Protein AF-A0A1Y3SEM6-F1 (afdb_monomer_lite)

Secondary structure (DSSP, 8-state):
------HHHHHHHHHHHHHHHHHHHHHTSHHHHHHHHHHHHHHHHHHHHHHHHHHHHHHHHHHHHHHHHHHTTS--TTTHHHHHHHHHHHHHHHHHHHHHHHHHHHHT--HHHHHHHS---GGG---------------------PPPP-------------

Foldseek 3Di:
DDPPPDPVVVVVVVVVCVVVVLLVVLVPDPNSVVVVVVVVVVVVVVVVVVVVVVVVVVVVVVVVVVCCVVCLVPHDPVCVVVSVVVVVVVVVVVVVVVVVVVCCVVVVNDPVNVCVVPVDVVVPPPPPDPPPPPPDDPPDDDDDDDDDDDDDDDDDDDDDDD

Structure (mmCIF, N/CA/C/O backbone):
data_AF-A0A1Y3SEM6-F1
#
_entry.id   AF-A0A1Y3SEM6-F1
#
loop_
_atom_site.group_PDB
_atom_site.id
_atom_site.type_symbol
_atom_site.label_atom_id
_atom_site.label_alt_id
_atom_site.label_comp_id
_atom_site.label_asym_id
_atom_site.label_entity_id
_atom_site.label_seq_id
_atom_site.pdbx_PDB_ins_code
_atom_site.Cartn_x
_atom_site.Cartn_y
_atom_site.Cartn_z
_atom_site.occupancy
_atom_site.B_iso_or_equiv
_atom_site.auth_seq_id
_atom_site.auth_comp_id
_atom_site.auth_asym_id
_atom_site.auth_atom_id
_atom_site.pdbx_PDB_model_num
ATOM 1 N N . MET A 1 1 ? 51.088 3.903 17.885 1.00 42.41 1 MET A N 1
ATOM 2 C CA . MET A 1 1 ? 49.909 4.124 17.024 1.00 42.41 1 MET A CA 1
ATOM 3 C C . MET A 1 1 ? 49.414 2.757 16.612 1.00 42.41 1 MET A C 1
ATOM 5 O O . MET A 1 1 ? 50.079 2.102 15.821 1.00 42.41 1 MET A O 1
ATOM 9 N N . ASN A 1 2 ? 48.334 2.290 17.234 1.00 45.09 2 ASN A N 1
ATOM 10 C CA . ASN A 1 2 ? 47.705 1.032 16.851 1.00 45.09 2 ASN A CA 1
ATOM 11 C C . ASN A 1 2 ? 46.908 1.299 15.580 1.00 45.09 2 ASN A C 1
ATOM 13 O O . ASN A 1 2 ? 45.973 2.094 15.596 1.00 45.09 2 ASN A O 1
ATOM 17 N N . ILE A 1 3 ? 47.323 0.679 14.483 1.00 58.59 3 ILE A N 1
ATOM 18 C CA . ILE A 1 3 ? 46.565 0.691 13.240 1.00 58.59 3 ILE A CA 1
ATOM 19 C C . ILE A 1 3 ? 45.462 -0.354 13.433 1.00 58.59 3 ILE A C 1
ATOM 21 O O . ILE A 1 3 ? 45.685 -1.538 13.196 1.00 58.59 3 ILE A O 1
ATOM 25 N N . ASN A 1 4 ? 44.311 0.068 13.958 1.00 58.00 4 ASN A N 1
ATOM 26 C CA . ASN A 1 4 ? 43.087 -0.720 13.852 1.00 58.00 4 ASN A CA 1
ATOM 27 C C . ASN A 1 4 ? 42.656 -0.611 12.390 1.00 58.00 4 ASN A C 1
ATOM 29 O O . ASN A 1 4 ? 42.187 0.434 11.953 1.00 58.00 4 ASN A O 1
ATOM 33 N N . ILE A 1 5 ? 42.955 -1.643 11.605 1.00 61.56 5 ILE A N 1
ATOM 34 C CA . ILE A 1 5 ? 42.377 -1.801 10.275 1.00 61.56 5 ILE A CA 1
ATOM 35 C C . ILE A 1 5 ? 41.042 -2.488 10.524 1.00 61.56 5 ILE A C 1
ATOM 37 O O . ILE A 1 5 ? 41.014 -3.698 10.753 1.00 61.56 5 ILE A O 1
ATOM 41 N N . ASP A 1 6 ? 39.966 -1.709 10.559 1.00 75.19 6 ASP A N 1
ATOM 42 C CA . ASP A 1 6 ? 38.625 -2.257 10.688 1.00 75.19 6 ASP A CA 1
ATOM 43 C C . ASP A 1 6 ? 38.316 -3.112 9.450 1.00 75.19 6 ASP A C 1
ATOM 45 O O . ASP A 1 6 ? 38.565 -2.737 8.301 1.00 75.19 6 ASP A O 1
ATOM 49 N N . PHE A 1 7 ? 37.853 -4.337 9.691 1.00 74.06 7 PHE A N 1
ATOM 50 C CA . PHE A 1 7 ? 37.561 -5.297 8.626 1.00 74.06 7 PHE A CA 1
ATOM 51 C C . PHE A 1 7 ? 36.431 -4.797 7.716 1.00 74.06 7 PHE A C 1
ATOM 53 O O . PHE A 1 7 ? 36.449 -5.055 6.511 1.00 74.06 7 PHE A O 1
ATOM 60 N N . ASP A 1 8 ? 35.498 -4.031 8.283 1.00 76.50 8 ASP A N 1
ATOM 61 C CA . ASP A 1 8 ? 34.429 -3.383 7.533 1.00 76.50 8 ASP A CA 1
ATOM 62 C C . ASP A 1 8 ? 34.963 -2.258 6.634 1.00 76.50 8 ASP A C 1
ATOM 64 O O . ASP A 1 8 ? 34.627 -2.248 5.452 1.00 76.50 8 ASP A O 1
ATOM 68 N N . ASP A 1 9 ? 35.909 -1.432 7.099 1.00 79.00 9 ASP A N 1
ATOM 69 C CA . ASP A 1 9 ? 36.575 -0.415 6.264 1.00 79.00 9 ASP A CA 1
ATOM 70 C C . ASP A 1 9 ? 37.348 -1.045 5.094 1.00 79.00 9 ASP A C 1
ATOM 72 O O . ASP A 1 9 ? 37.396 -0.511 3.980 1.00 79.00 9 ASP A O 1
ATOM 76 N N . LEU A 1 10 ? 37.976 -2.204 5.325 1.00 79.19 10 LEU A N 1
ATOM 77 C CA . LEU A 1 10 ? 38.680 -2.936 4.274 1.00 79.19 10 LEU A CA 1
ATOM 78 C C . LEU A 1 10 ? 37.702 -3.517 3.247 1.00 79.19 10 LEU A C 1
ATOM 80 O O . LEU A 1 10 ? 37.991 -3.503 2.050 1.00 79.19 10 LEU A O 1
ATOM 84 N N . LYS A 1 11 ? 36.549 -4.015 3.702 1.00 79.06 11 LYS A N 1
ATOM 85 C CA . LYS A 1 11 ? 35.496 -4.560 2.842 1.00 79.06 11 LYS A CA 1
ATOM 86 C C . LYS A 1 11 ? 34.822 -3.466 2.021 1.00 79.06 11 LYS A C 1
ATOM 88 O O . LYS A 1 11 ? 34.595 -3.678 0.834 1.00 79.06 11 LYS A O 1
ATOM 93 N N . GLU A 1 12 ? 34.556 -2.312 2.621 1.00 81.94 12 GLU A N 1
ATOM 94 C CA . GLU A 1 12 ? 33.987 -1.148 1.944 1.00 81.94 12 GLU A CA 1
ATOM 95 C C . GLU A 1 12 ? 34.955 -0.619 0.881 1.00 81.94 12 GLU A C 1
ATOM 97 O O . GLU A 1 12 ? 34.589 -0.518 -0.287 1.00 81.94 12 GLU A O 1
ATOM 102 N N . ARG A 1 13 ? 36.244 -0.455 1.215 1.00 79.81 13 ARG A N 1
ATOM 103 C CA . ARG A 1 13 ? 37.270 -0.081 0.225 1.00 79.81 13 ARG A CA 1
ATOM 104 C C . ARG A 1 13 ? 37.480 -1.128 -0.864 1.00 79.81 13 ARG A C 1
ATOM 106 O O . ARG A 1 13 ? 37.784 -0.767 -1.999 1.00 79.81 13 ARG A O 1
ATOM 113 N N . ALA A 1 14 ? 37.350 -2.416 -0.548 1.00 78.50 14 ALA A N 1
ATOM 114 C CA . ALA A 1 14 ? 37.436 -3.482 -1.543 1.00 78.50 14 ALA A CA 1
ATOM 115 C C . ALA A 1 14 ? 36.217 -3.484 -2.478 1.00 78.50 14 ALA A C 1
ATOM 117 O O . ALA A 1 14 ? 36.385 -3.674 -3.683 1.00 78.50 14 ALA A O 1
ATOM 118 N N . LEU A 1 15 ? 35.015 -3.234 -1.950 1.00 79.38 15 LEU A N 1
ATOM 119 C CA . LEU A 1 15 ? 33.797 -3.050 -2.740 1.00 79.38 15 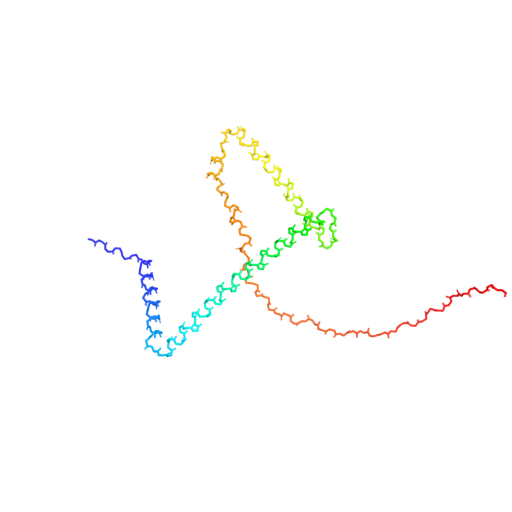LEU A CA 1
ATOM 120 C C . LEU A 1 15 ? 33.907 -1.821 -3.640 1.00 79.38 15 LEU A C 1
ATOM 122 O O . LEU A 1 15 ? 33.671 -1.949 -4.837 1.00 79.38 15 LEU A O 1
ATOM 126 N N . ASP A 1 16 ? 34.368 -0.689 -3.115 1.00 78.44 16 ASP A N 1
ATOM 127 C CA . ASP A 1 16 ? 34.595 0.535 -3.888 1.00 78.44 16 ASP A CA 1
ATOM 128 C C . ASP A 1 16 ? 35.653 0.345 -4.981 1.00 78.44 16 ASP A C 1
ATOM 130 O O . ASP A 1 16 ? 35.500 0.825 -6.108 1.00 78.44 16 ASP A O 1
ATOM 134 N N . LEU A 1 17 ? 36.740 -0.381 -4.698 1.00 74.06 17 LEU A N 1
ATOM 135 C CA . LEU A 1 17 ? 37.780 -0.652 -5.691 1.00 74.06 17 LEU A CA 1
ATOM 136 C C . LEU A 1 17 ? 37.294 -1.634 -6.767 1.00 74.06 17 LEU A C 1
ATOM 138 O O . LEU A 1 17 ? 37.617 -1.466 -7.942 1.00 74.06 17 LEU A O 1
ATOM 142 N N . ALA A 1 18 ? 36.485 -2.627 -6.390 1.00 72.12 18 ALA A N 1
ATOM 143 C CA . ALA A 1 18 ? 35.860 -3.551 -7.329 1.00 72.12 18 ALA A CA 1
ATOM 144 C C . ALA A 1 18 ? 34.811 -2.841 -8.200 1.00 72.12 18 ALA A C 1
ATOM 146 O O . ALA A 1 18 ? 34.834 -2.981 -9.421 1.00 72.12 18 ALA A O 1
ATOM 147 N N . GLN A 1 19 ? 33.938 -2.029 -7.604 1.00 70.50 19 GLN A N 1
ATOM 148 C CA . GLN A 1 19 ? 32.913 -1.264 -8.314 1.00 70.50 19 GLN A CA 1
ATOM 149 C C . GLN A 1 19 ? 33.539 -0.207 -9.231 1.00 70.50 19 GLN A C 1
ATOM 151 O O . GLN A 1 19 ? 33.182 -0.128 -10.406 1.00 70.50 19 GLN A O 1
ATOM 156 N N . SER A 1 20 ? 34.536 0.545 -8.751 1.00 70.25 20 SER A N 1
ATOM 157 C CA . SER A 1 20 ? 35.241 1.540 -9.571 1.00 70.25 20 SER A CA 1
ATOM 158 C C . SER A 1 20 ? 36.140 0.909 -10.637 1.00 70.25 20 SER A C 1
ATOM 160 O O . SER A 1 20 ? 36.277 1.467 -11.726 1.00 70.25 20 SER A O 1
ATOM 162 N N . GLY A 1 21 ? 36.725 -0.262 -10.366 1.00 64.75 21 GLY A N 1
ATOM 163 C CA . GLY A 1 21 ? 37.513 -1.034 -11.324 1.00 64.75 21 GLY A CA 1
ATOM 164 C C . GLY A 1 21 ? 36.659 -1.611 -12.451 1.00 64.75 21 GLY A C 1
ATOM 165 O O . GLY A 1 21 ? 37.043 -1.513 -13.614 1.00 64.75 21 GLY A O 1
ATOM 166 N N . VAL A 1 22 ? 35.475 -2.140 -12.131 1.00 63.88 22 VAL A N 1
ATOM 167 C CA . VAL A 1 22 ? 34.501 -2.632 -13.120 1.00 63.88 22 VAL A CA 1
ATOM 168 C C . VAL A 1 22 ? 33.920 -1.480 -13.939 1.00 63.88 22 VAL A C 1
ATOM 170 O O . VAL A 1 22 ? 33.846 -1.596 -15.161 1.00 63.88 22 VAL A O 1
ATOM 173 N N . ALA A 1 23 ? 33.587 -0.351 -13.306 1.00 63.38 23 ALA A N 1
ATOM 174 C CA . ALA A 1 23 ? 33.115 0.844 -14.005 1.00 63.38 23 ALA A CA 1
ATOM 175 C C . ALA A 1 23 ? 34.173 1.382 -14.985 1.00 63.38 23 ALA A C 1
ATOM 177 O O . ALA A 1 23 ? 33.894 1.531 -16.172 1.00 63.38 23 ALA A O 1
ATOM 178 N N . LYS A 1 24 ? 35.423 1.560 -14.534 1.00 63.00 24 LYS A N 1
ATOM 179 C CA . LYS A 1 24 ? 36.527 2.017 -15.397 1.00 63.00 24 LYS A CA 1
ATOM 180 C C . LYS A 1 24 ? 36.886 1.011 -16.493 1.00 63.00 24 LYS A C 1
ATOM 182 O O . LYS A 1 24 ? 37.240 1.420 -17.593 1.00 63.00 24 LYS A O 1
ATOM 187 N N . ALA A 1 25 ? 36.802 -0.294 -16.228 1.00 60.72 25 ALA A N 1
ATOM 188 C CA . ALA A 1 25 ? 37.064 -1.324 -17.234 1.00 60.72 25 ALA A CA 1
ATOM 189 C C . ALA A 1 25 ? 35.958 -1.405 -18.301 1.00 60.72 25 ALA A C 1
ATOM 191 O O . ALA A 1 25 ? 36.262 -1.665 -19.466 1.00 60.72 25 ALA A O 1
ATOM 192 N N . LEU A 1 26 ? 34.695 -1.146 -17.938 1.00 61.28 26 LEU A N 1
ATOM 193 C CA . LEU A 1 26 ? 33.628 -0.953 -18.921 1.00 61.28 26 LEU A CA 1
ATOM 194 C C . LEU A 1 26 ? 33.837 0.347 -19.719 1.00 61.28 26 LEU A C 1
ATOM 196 O O . LEU A 1 26 ? 33.652 0.353 -20.925 1.00 61.28 26 LEU A O 1
ATOM 200 N N . GLU A 1 27 ? 34.276 1.445 -19.114 1.00 62.06 27 GLU A N 1
ATOM 201 C CA . GLU A 1 27 ? 34.338 2.736 -19.820 1.00 62.06 27 GLU A CA 1
ATOM 202 C C . GLU A 1 27 ? 35.462 2.872 -20.865 1.00 62.06 27 GLU A C 1
ATOM 204 O O . GLU A 1 27 ? 35.373 3.726 -21.745 1.00 62.06 27 GLU A O 1
ATOM 209 N N . LEU A 1 28 ? 36.512 2.043 -20.820 1.00 64.06 28 LEU A N 1
ATOM 210 C CA . LEU A 1 28 ? 37.719 2.241 -21.642 1.00 64.06 28 LEU A CA 1
ATOM 211 C C . LEU A 1 28 ? 37.706 1.556 -23.023 1.00 64.06 28 LEU A C 1
ATOM 213 O O . LEU A 1 28 ? 38.670 1.691 -23.776 1.00 64.06 28 LEU A O 1
ATOM 217 N N . THR A 1 29 ? 36.639 0.838 -23.390 1.00 70.94 29 THR A N 1
ATOM 218 C CA . THR A 1 29 ? 36.483 0.239 -24.732 1.00 70.94 29 THR A CA 1
ATOM 219 C C . THR A 1 29 ? 35.116 0.583 -25.318 1.00 70.94 29 THR A C 1
ATOM 221 O O . THR A 1 29 ? 34.135 0.615 -24.579 1.00 70.94 29 THR A O 1
ATOM 224 N N . ASP A 1 30 ? 35.004 0.765 -26.641 1.00 71.62 30 ASP A N 1
ATOM 225 C CA . ASP A 1 30 ? 33.711 1.038 -27.305 1.00 71.62 30 ASP A CA 1
ATOM 226 C C . ASP A 1 30 ? 32.646 -0.020 -26.957 1.00 71.62 30 ASP A C 1
ATOM 228 O O . ASP A 1 30 ? 31.464 0.284 -26.789 1.00 71.62 30 ASP A O 1
ATOM 232 N N . THR A 1 31 ? 33.080 -1.272 -26.773 1.00 73.44 31 THR A N 1
ATOM 233 C CA . THR A 1 31 ? 32.227 -2.385 -26.334 1.00 73.44 31 THR A CA 1
ATOM 234 C C . THR A 1 31 ? 31.753 -2.234 -24.890 1.00 73.44 31 THR A C 1
ATOM 236 O O . THR A 1 31 ? 30.605 -2.550 -24.584 1.00 73.44 31 THR A O 1
ATOM 239 N N . GLY A 1 32 ? 32.610 -1.774 -23.983 1.00 77.50 32 GLY A N 1
ATOM 240 C CA . GLY A 1 32 ? 32.219 -1.568 -22.597 1.00 77.50 32 GLY A CA 1
ATOM 241 C C . GLY A 1 32 ? 31.360 -0.308 -22.409 1.00 77.50 32 GLY A C 1
ATOM 242 O O . GLY A 1 32 ? 30.413 -0.349 -21.629 1.00 77.50 32 GLY A O 1
ATOM 243 N N . VAL A 1 33 ? 31.568 0.749 -23.204 1.00 77.88 33 VAL A N 1
ATOM 244 C CA . VAL A 1 33 ? 30.673 1.921 -23.242 1.00 77.88 33 VAL A CA 1
ATOM 245 C C . VAL A 1 33 ? 29.278 1.531 -23.742 1.00 77.88 33 VAL A C 1
ATOM 247 O O . VAL A 1 33 ? 28.279 1.979 -23.180 1.00 77.88 33 VAL A O 1
ATOM 250 N N . ALA A 1 34 ? 29.180 0.673 -24.764 1.00 81.44 34 ALA A N 1
ATOM 251 C CA . ALA A 1 34 ? 27.895 0.156 -25.242 1.00 81.44 34 ALA A CA 1
ATOM 252 C C . ALA A 1 34 ? 27.164 -0.660 -24.158 1.00 81.44 34 ALA A C 1
ATOM 254 O O . ALA A 1 34 ? 26.009 -0.371 -23.850 1.00 81.44 34 ALA A O 1
ATOM 255 N N . LYS A 1 35 ? 27.862 -1.596 -23.497 1.00 83.00 35 LYS A N 1
ATOM 256 C CA . LYS A 1 35 ? 27.296 -2.377 -22.382 1.00 83.00 35 LYS A CA 1
ATOM 257 C C . LYS A 1 35 ? 26.884 -1.505 -21.196 1.00 83.00 35 LYS A C 1
ATOM 259 O O . LYS A 1 35 ? 25.865 -1.772 -20.569 1.00 83.00 35 LYS A O 1
ATOM 264 N N . ALA A 1 36 ? 27.649 -0.458 -20.883 1.00 81.44 36 ALA A N 1
ATOM 265 C CA . ALA A 1 36 ? 27.315 0.470 -19.807 1.00 81.44 36 ALA A CA 1
ATOM 266 C C . ALA A 1 36 ? 26.015 1.234 -20.104 1.00 81.44 36 ALA A C 1
ATOM 268 O O . ALA A 1 36 ? 25.184 1.388 -19.212 1.00 81.44 36 ALA A O 1
ATOM 269 N N . LYS A 1 37 ? 25.806 1.659 -21.359 1.00 86.31 37 LYS A N 1
ATOM 270 C CA . LYS A 1 37 ? 24.555 2.303 -21.792 1.00 86.31 37 LYS A CA 1
ATOM 271 C C . LYS A 1 37 ? 23.361 1.360 -21.679 1.00 86.31 37 LYS A C 1
ATOM 273 O O . LYS A 1 37 ? 22.357 1.747 -21.095 1.00 86.31 37 LYS A O 1
ATOM 278 N N . GLU A 1 38 ? 23.491 0.121 -22.149 1.00 91.94 38 GLU A N 1
ATOM 279 C CA . GLU A 1 38 ? 22.432 -0.890 -22.020 1.00 91.94 38 GLU A CA 1
ATOM 280 C C . GLU A 1 38 ? 22.096 -1.175 -20.548 1.00 91.94 38 GLU A C 1
ATOM 282 O O . GLU A 1 38 ? 20.928 -1.205 -20.170 1.00 91.94 38 GLU A O 1
ATOM 287 N N . LEU A 1 39 ? 23.106 -1.319 -19.682 1.00 91.25 39 LEU A N 1
ATOM 288 C CA . LEU A 1 39 ? 22.893 -1.521 -18.245 1.00 91.25 39 LEU A CA 1
ATOM 289 C C . LEU A 1 39 ? 22.237 -0.310 -17.571 1.00 91.25 39 LEU A C 1
ATOM 291 O O . LEU A 1 39 ? 21.400 -0.494 -16.688 1.00 91.25 39 LEU A O 1
ATOM 295 N N . ALA A 1 40 ? 22.585 0.909 -17.987 1.00 91.25 40 ALA A N 1
ATOM 296 C CA . ALA A 1 40 ? 21.951 2.132 -17.500 1.00 91.25 40 ALA A CA 1
ATOM 297 C C . ALA A 1 40 ? 20.488 2.247 -17.960 1.00 91.25 40 ALA A C 1
ATOM 299 O O . ALA A 1 40 ? 19.622 2.670 -17.195 1.00 91.25 40 ALA A O 1
ATOM 300 N N . GLU A 1 41 ? 20.180 1.839 -19.190 1.00 94.94 41 GLU A N 1
ATOM 301 C CA . GLU A 1 41 ? 18.800 1.767 -19.673 1.00 94.94 41 GLU A CA 1
ATOM 302 C C . GLU A 1 41 ? 18.005 0.690 -18.926 1.00 94.94 41 GLU A C 1
ATOM 304 O O . GLU A 1 41 ? 16.893 0.959 -18.476 1.00 94.94 41 GLU A O 1
ATOM 309 N N . ILE A 1 42 ? 18.588 -0.492 -18.699 1.00 92.75 42 ILE A N 1
ATOM 310 C CA . ILE A 1 42 ? 17.969 -1.565 -17.909 1.00 92.75 42 ILE A CA 1
ATOM 311 C C . ILE A 1 42 ? 17.709 -1.107 -16.472 1.00 92.75 42 ILE A C 1
ATOM 313 O O . ILE A 1 42 ? 16.625 -1.354 -15.945 1.00 92.75 42 ILE A O 1
ATOM 317 N N . SER A 1 43 ? 18.670 -0.448 -15.819 1.00 92.25 43 SER A N 1
ATOM 318 C CA . SER A 1 43 ? 18.485 0.031 -14.446 1.00 92.25 43 SER A CA 1
ATOM 319 C C . SER A 1 43 ? 17.389 1.093 -14.375 1.00 92.25 43 SER A C 1
ATOM 321 O O . SER A 1 4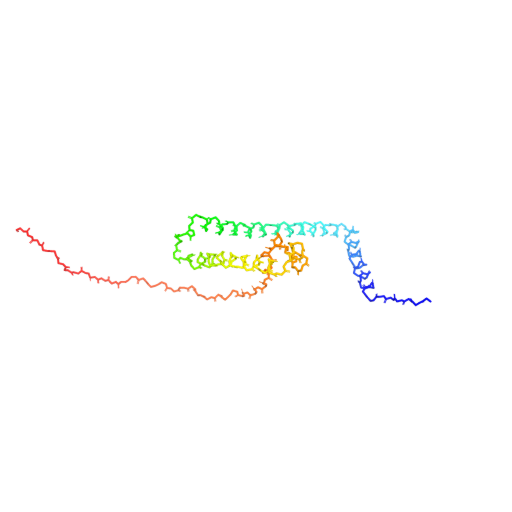3 ? 16.514 1.007 -13.514 1.00 92.25 43 SER A O 1
ATOM 323 N N . LYS A 1 44 ? 17.351 2.020 -15.339 1.00 96.38 44 LYS A N 1
ATOM 324 C CA . LYS A 1 44 ? 16.264 2.993 -15.479 1.00 96.38 44 LYS A CA 1
ATOM 325 C C . LYS A 1 44 ? 14.909 2.306 -15.659 1.00 96.38 44 LYS A C 1
ATOM 327 O O . LYS A 1 44 ? 13.960 2.660 -14.966 1.00 96.38 44 LYS A O 1
ATOM 332 N N . LEU A 1 45 ? 14.811 1.325 -16.556 1.00 95.94 45 LEU A N 1
ATOM 333 C CA . LEU A 1 45 ? 13.575 0.573 -16.788 1.00 95.94 45 LEU A CA 1
ATOM 334 C C . LEU A 1 45 ? 13.132 -0.199 -15.540 1.00 95.94 45 LEU A C 1
ATOM 336 O O . LEU A 1 45 ? 11.944 -0.226 -15.241 1.00 95.94 45 LEU A O 1
ATOM 340 N N . LYS A 1 46 ? 14.063 -0.767 -14.765 1.00 94.44 46 LYS A N 1
ATOM 341 C CA . LYS A 1 46 ? 13.738 -1.428 -13.491 1.00 94.44 46 LYS A CA 1
ATOM 342 C C . LYS A 1 46 ? 13.153 -0.459 -12.467 1.00 94.44 46 LYS A C 1
ATOM 344 O O . LYS A 1 46 ? 12.151 -0.789 -11.845 1.00 94.44 46 LYS A O 1
ATOM 349 N N . VAL A 1 47 ? 13.734 0.732 -12.321 1.00 93.88 47 VAL A N 1
ATOM 350 C CA . VAL A 1 47 ? 13.193 1.766 -11.421 1.00 93.88 47 VAL A CA 1
ATOM 351 C C . VAL A 1 47 ? 11.798 2.207 -11.870 1.00 93.88 47 VAL A C 1
ATOM 353 O O . VAL A 1 47 ? 10.902 2.345 -11.041 1.00 93.88 47 VAL A O 1
ATOM 356 N N . LEU A 1 48 ? 11.584 2.377 -13.178 1.00 95.75 48 LEU A N 1
ATOM 357 C CA . LEU A 1 48 ? 10.257 2.686 -13.715 1.00 95.75 48 LEU A CA 1
ATOM 358 C C . LEU A 1 48 ? 9.257 1.555 -13.441 1.00 95.75 48 LEU A C 1
ATOM 360 O O . LEU A 1 48 ? 8.160 1.835 -12.979 1.00 95.75 48 LEU A O 1
ATOM 364 N N . ASN A 1 49 ? 9.640 0.291 -13.631 1.00 95.50 49 ASN A N 1
ATOM 365 C CA . ASN A 1 49 ? 8.771 -0.845 -13.320 1.00 95.50 49 ASN A CA 1
ATOM 366 C C . ASN A 1 49 ? 8.382 -0.894 -11.837 1.00 95.50 49 ASN A C 1
ATOM 368 O O . ASN A 1 49 ? 7.221 -1.149 -11.538 1.00 95.50 49 ASN A O 1
ATOM 372 N N . LEU A 1 50 ? 9.316 -0.626 -10.918 1.00 93.12 50 LEU A N 1
ATOM 373 C CA . LEU A 1 50 ? 9.013 -0.561 -9.482 1.00 93.12 50 LEU A CA 1
ATOM 374 C C . LEU A 1 50 ? 7.990 0.539 -9.175 1.00 93.12 50 LEU A C 1
ATOM 376 O O . LEU A 1 50 ? 7.036 0.308 -8.437 1.00 93.12 50 LEU A O 1
ATOM 380 N N . ARG A 1 51 ? 8.139 1.710 -9.802 1.00 94.44 51 ARG A N 1
ATOM 381 C CA . ARG A 1 51 ? 7.162 2.798 -9.691 1.00 94.44 51 ARG A CA 1
ATOM 382 C C . ARG A 1 51 ? 5.781 2.388 -10.206 1.00 94.44 51 ARG A C 1
ATOM 384 O O . ARG A 1 51 ? 4.784 2.691 -9.561 1.00 94.44 51 ARG A O 1
ATOM 391 N N . GLU A 1 52 ? 5.708 1.717 -11.353 1.00 95.75 52 GLU A N 1
ATOM 392 C CA . GLU A 1 52 ? 4.426 1.243 -11.891 1.00 95.75 52 GLU A CA 1
ATOM 393 C C . GLU A 1 52 ? 3.801 0.158 -10.998 1.00 95.75 52 GLU A C 1
ATOM 395 O O . GLU A 1 52 ? 2.588 0.131 -10.814 1.00 95.75 52 GLU A O 1
ATOM 400 N N . GLN A 1 53 ? 4.609 -0.709 -10.379 1.00 93.94 53 GLN A N 1
ATOM 401 C CA . GLN A 1 53 ? 4.120 -1.694 -9.410 1.00 93.94 53 GLN A CA 1
ATOM 402 C C . GLN A 1 53 ? 3.519 -1.039 -8.158 1.00 93.94 53 GLN A C 1
ATOM 404 O O . GLN A 1 53 ? 2.474 -1.492 -7.688 1.00 93.94 53 GLN A O 1
ATOM 409 N N . ASP A 1 54 ? 4.138 0.021 -7.629 1.00 90.12 54 ASP A N 1
ATOM 410 C CA . ASP A 1 54 ? 3.549 0.819 -6.543 1.00 90.12 54 ASP A CA 1
ATOM 411 C C . ASP A 1 54 ? 2.245 1.498 -6.990 1.00 90.12 54 ASP A C 1
ATOM 413 O O . ASP A 1 54 ? 1.217 1.379 -6.322 1.00 90.12 54 ASP A O 1
ATOM 417 N N . ALA A 1 55 ? 2.233 2.108 -8.178 1.00 93.25 55 ALA A N 1
ATOM 418 C CA . ALA A 1 55 ? 1.029 2.725 -8.732 1.00 93.25 55 ALA A CA 1
ATOM 419 C C . ALA A 1 55 ? -0.136 1.722 -8.861 1.00 93.25 55 ALA A C 1
ATOM 421 O O . ALA A 1 55 ? -1.272 2.043 -8.508 1.00 93.25 55 ALA A O 1
ATOM 422 N N . ILE A 1 56 ? 0.142 0.488 -9.298 1.00 94.81 56 ILE A N 1
ATOM 423 C CA . ILE A 1 56 ? -0.845 -0.599 -9.361 1.00 94.81 56 ILE A CA 1
ATOM 424 C C . ILE A 1 56 ? -1.351 -0.969 -7.962 1.00 94.81 56 ILE A C 1
ATOM 426 O O . ILE A 1 56 ? -2.560 -1.111 -7.767 1.00 94.81 56 ILE A O 1
ATOM 430 N N . ARG A 1 57 ? -0.458 -1.113 -6.973 1.00 91.50 57 ARG A N 1
ATOM 431 C CA . ARG A 1 57 ? -0.856 -1.420 -5.589 1.00 91.50 57 ARG A CA 1
ATOM 432 C C . ARG A 1 57 ? -1.761 -0.337 -5.010 1.00 91.50 57 ARG A C 1
ATOM 434 O O . ARG A 1 57 ? -2.814 -0.667 -4.464 1.00 91.50 57 ARG A O 1
ATOM 441 N N . ARG A 1 58 ? -1.409 0.938 -5.195 1.00 90.56 58 ARG A N 1
ATOM 442 C CA . ARG A 1 58 ? -2.240 2.077 -4.776 1.00 90.56 58 ARG A CA 1
ATOM 443 C C . ARG A 1 58 ? -3.603 2.065 -5.463 1.00 90.56 58 ARG A C 1
ATOM 445 O O . ARG A 1 58 ? -4.617 2.197 -4.787 1.00 90.56 58 ARG A O 1
ATOM 452 N N . ALA A 1 59 ? -3.649 1.793 -6.768 1.00 94.19 59 ALA A N 1
ATOM 453 C CA . ALA A 1 59 ? -4.908 1.689 -7.502 1.00 94.19 59 ALA A CA 1
ATOM 454 C C . ALA A 1 59 ? -5.820 0.568 -6.966 1.00 94.19 59 ALA A C 1
ATOM 456 O O . ALA A 1 59 ? -7.026 0.776 -6.840 1.00 94.19 59 ALA A O 1
ATOM 457 N N . TYR A 1 60 ? -5.272 -0.596 -6.593 1.00 95.00 60 TYR A N 1
ATOM 458 C CA . TYR A 1 60 ? -6.058 -1.661 -5.957 1.00 95.00 60 TYR A CA 1
ATOM 459 C C . TYR A 1 60 ? -6.608 -1.254 -4.582 1.00 95.00 60 TYR A C 1
ATOM 461 O O . TYR A 1 60 ? -7.755 -1.578 -4.262 1.00 95.00 60 TYR A O 1
ATOM 469 N N . MET A 1 61 ? -5.825 -0.532 -3.774 1.00 90.94 61 MET A N 1
ATOM 470 C CA . MET A 1 61 ? -6.282 -0.022 -2.476 1.00 90.94 61 MET A CA 1
ATOM 471 C C . MET A 1 61 ? -7.394 1.013 -2.638 1.00 90.94 61 MET A C 1
ATOM 473 O O . MET A 1 61 ? -8.428 0.920 -1.974 1.00 90.94 61 MET A O 1
ATOM 477 N N . ASP A 1 62 ? -7.208 1.964 -3.551 1.00 91.81 62 ASP A N 1
ATOM 478 C CA . ASP A 1 62 ? -8.198 2.995 -3.848 1.00 91.81 62 ASP A CA 1
ATOM 479 C C . ASP A 1 62 ? -9.489 2.383 -4.392 1.00 91.81 62 ASP A C 1
ATOM 481 O O . ASP A 1 62 ? -10.575 2.781 -3.972 1.00 91.81 62 ASP A O 1
ATOM 485 N N . LEU A 1 63 ? -9.392 1.356 -5.243 1.00 93.50 63 LEU A N 1
ATOM 486 C CA . LEU A 1 63 ? -10.551 0.608 -5.727 1.00 93.50 63 LEU A CA 1
ATOM 487 C C . LEU A 1 63 ? -11.344 -0.007 -4.568 1.00 93.50 63 LEU A C 1
ATOM 489 O O . LEU A 1 63 ? -12.556 0.185 -4.485 1.00 93.50 63 LEU A O 1
ATOM 493 N N . GLY A 1 64 ? -10.674 -0.711 -3.650 1.00 93.38 64 GLY A N 1
ATOM 494 C CA . GLY A 1 64 ? -11.324 -1.308 -2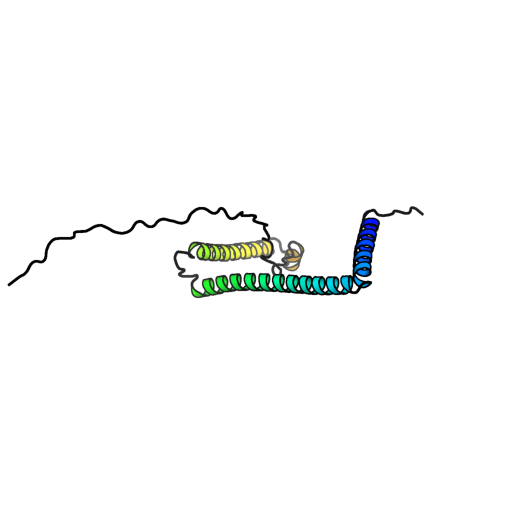.481 1.00 93.38 64 GLY A CA 1
ATOM 495 C C . GLY A 1 64 ? -11.942 -0.260 -1.550 1.00 93.38 64 GLY A C 1
ATOM 496 O O . GLY A 1 64 ? -13.050 -0.447 -1.041 1.00 93.38 64 GLY A O 1
ATOM 497 N N . ARG A 1 65 ? -11.263 0.878 -1.364 1.00 92.31 65 ARG A N 1
ATOM 498 C CA . ARG A 1 65 ? -11.763 2.009 -0.573 1.00 92.31 65 ARG A CA 1
ATOM 499 C C . ARG A 1 65 ? -13.012 2.634 -1.197 1.00 92.31 65 ARG A C 1
ATOM 501 O O . ARG A 1 65 ? -13.977 2.872 -0.471 1.00 92.31 65 ARG A O 1
ATOM 508 N N . LEU A 1 66 ? -12.995 2.908 -2.501 1.00 93.62 66 LEU A N 1
ATOM 509 C CA . LEU A 1 66 ? -14.139 3.456 -3.236 1.00 93.62 66 LEU A CA 1
ATOM 510 C C . LEU A 1 66 ? -15.314 2.479 -3.217 1.00 93.62 66 LEU A C 1
ATOM 512 O O . LEU A 1 66 ? -16.427 2.871 -2.876 1.00 93.62 66 LEU A O 1
ATOM 516 N N . TYR A 1 67 ? -15.050 1.195 -3.464 1.00 95.06 67 TYR A N 1
ATOM 517 C CA . TYR A 1 67 ? -16.069 0.154 -3.384 1.00 95.06 67 TYR A CA 1
ATOM 518 C C . TYR A 1 67 ? -16.719 0.110 -1.996 1.00 95.06 67 TYR A C 1
ATOM 520 O O . TYR A 1 67 ? -17.940 0.175 -1.888 1.00 95.06 67 TYR A O 1
ATOM 528 N N . TYR A 1 68 ? -15.931 0.079 -0.916 1.00 93.50 68 TYR A N 1
ATOM 529 C CA . TYR A 1 68 ? -16.487 0.088 0.439 1.00 93.50 68 TYR A CA 1
ATOM 530 C C . TYR A 1 68 ? -17.286 1.370 0.731 1.00 93.50 68 TYR A C 1
ATOM 532 O O . TYR A 1 68 ? -18.297 1.318 1.428 1.00 93.50 68 TYR A O 1
ATOM 540 N N . ALA A 1 69 ? -16.860 2.526 0.216 1.00 92.69 69 ALA A N 1
ATOM 541 C CA . ALA A 1 69 ? -17.578 3.785 0.411 1.00 92.69 69 ALA A CA 1
ATOM 542 C C . ALA A 1 69 ? -18.965 3.786 -0.257 1.00 92.69 69 ALA A C 1
ATOM 544 O O . ALA A 1 69 ? -19.911 4.322 0.315 1.00 92.69 69 ALA A O 1
ATOM 545 N N . GLU A 1 70 ? -19.094 3.173 -1.434 1.00 91.94 70 GLU A N 1
ATOM 546 C CA . GLU A 1 70 ? -20.350 3.136 -2.192 1.00 91.94 70 GLU A CA 1
ATOM 547 C C . GLU A 1 70 ? -21.252 1.950 -1.822 1.00 91.94 70 GLU A C 1
ATOM 549 O O . GLU A 1 70 ? -22.475 2.084 -1.786 1.00 91.94 70 GLU A O 1
ATOM 554 N N . ARG A 1 71 ? -20.654 0.781 -1.569 1.00 91.75 71 ARG A N 1
ATOM 555 C CA . ARG A 1 71 ? -21.338 -0.521 -1.454 1.00 91.75 71 ARG A CA 1
ATOM 556 C C . ARG A 1 71 ? -21.156 -1.189 -0.096 1.00 91.75 71 ARG A C 1
ATOM 558 O O . ARG A 1 71 ? -21.792 -2.202 0.162 1.00 91.75 71 ARG A O 1
ATOM 565 N N . GLY A 1 72 ? -20.329 -0.645 0.796 1.00 88.25 72 GLY A N 1
ATOM 566 C CA . GLY A 1 72 ? -19.952 -1.320 2.043 1.00 88.25 72 GLY A CA 1
ATOM 567 C C . GLY A 1 72 ? -21.108 -1.596 3.010 1.00 88.25 72 GLY A C 1
ATOM 568 O O . GLY A 1 72 ? -20.970 -2.458 3.870 1.00 88.25 72 GLY A O 1
ATOM 569 N N . SER A 1 73 ? -22.248 -0.907 2.877 1.00 86.88 73 SER A N 1
ATOM 570 C CA . SER A 1 73 ? -23.460 -1.162 3.675 1.00 86.88 73 SER A CA 1
ATOM 571 C C . SER A 1 73 ? -24.344 -2.289 3.128 1.00 86.88 73 SER A C 1
ATOM 573 O O . SER A 1 73 ? -25.161 -2.829 3.870 1.00 86.88 73 SER A O 1
ATOM 575 N N . ALA A 1 74 ? -24.199 -2.632 1.847 1.00 92.56 74 ALA A N 1
ATOM 576 C CA . ALA A 1 74 ? -24.936 -3.700 1.177 1.00 92.56 74 ALA A CA 1
ATOM 577 C C . ALA A 1 74 ? -24.077 -4.315 0.051 1.00 92.56 74 ALA A C 1
ATOM 579 O O . ALA A 1 74 ? -24.385 -4.132 -1.131 1.00 92.56 74 ALA A O 1
ATOM 580 N N . PRO A 1 75 ? -22.974 -5.000 0.404 1.00 93.75 75 PRO A N 1
ATOM 581 C CA . PRO A 1 75 ? -22.068 -5.588 -0.574 1.00 93.75 75 PRO A CA 1
ATOM 582 C C . PRO A 1 75 ? -22.679 -6.831 -1.228 1.00 93.75 75 PRO A C 1
ATOM 584 O O . PRO A 1 75 ? -23.528 -7.516 -0.652 1.00 93.75 75 PRO A O 1
ATOM 587 N N . GLU A 1 76 ? -22.210 -7.165 -2.429 1.00 94.88 76 GLU A N 1
ATOM 588 C CA . GLU A 1 76 ? -22.507 -8.459 -3.036 1.00 94.88 76 GLU A CA 1
ATOM 589 C C . GLU A 1 76 ? -21.888 -9.603 -2.204 1.00 94.88 76 GLU A C 1
ATOM 591 O O . GLU A 1 76 ? -20.870 -9.423 -1.535 1.00 94.88 76 GLU A O 1
ATOM 596 N N . ALA A 1 77 ? -22.471 -10.807 -2.268 1.00 94.62 77 ALA A N 1
ATOM 597 C CA . ALA A 1 77 ? -22.081 -11.936 -1.409 1.00 94.62 77 ALA A CA 1
ATOM 598 C C . ALA A 1 77 ? -20.591 -12.325 -1.504 1.00 94.62 77 ALA A C 1
ATOM 600 O O . ALA A 1 77 ? -20.022 -12.811 -0.536 1.00 94.62 77 ALA A O 1
ATOM 601 N N . ALA A 1 78 ? -19.935 -12.084 -2.644 1.00 95.75 78 ALA A N 1
ATOM 602 C CA . ALA A 1 78 ? -18.501 -12.342 -2.804 1.00 95.75 78 ALA A CA 1
ATOM 603 C C . ALA A 1 78 ? -17.609 -11.390 -1.979 1.00 95.75 78 ALA A C 1
ATOM 605 O O . ALA A 1 78 ? -16.450 -11.707 -1.718 1.00 95.75 78 ALA A O 1
ATOM 606 N N . TYR A 1 79 ? -18.134 -10.229 -1.578 1.00 93.19 79 TYR A N 1
ATOM 607 C CA . TYR A 1 79 ? -17.395 -9.167 -0.892 1.00 93.19 79 TYR A CA 1
ATOM 608 C C . TYR A 1 79 ? -17.895 -8.898 0.535 1.00 93.19 79 TYR A C 1
ATOM 610 O O . TYR A 1 79 ? -17.298 -8.069 1.230 1.00 93.19 79 TYR A O 1
ATOM 618 N N . SER A 1 80 ? -18.953 -9.585 0.989 1.00 94.25 80 SER A N 1
ATOM 619 C CA . SER A 1 80 ? -19.562 -9.374 2.311 1.00 94.25 80 SER A CA 1
ATOM 620 C C . SER A 1 80 ? -18.552 -9.537 3.438 1.00 94.25 80 SER A C 1
ATOM 622 O O . SER A 1 80 ? -18.396 -8.632 4.249 1.00 94.25 80 SER A O 1
ATOM 624 N N . ASP A 1 81 ? -17.779 -10.622 3.421 1.00 95.81 81 ASP A N 1
ATOM 625 C CA . ASP A 1 81 ? -16.834 -10.946 4.494 1.00 95.81 81 ASP A CA 1
ATOM 626 C C . ASP A 1 81 ? -15.719 -9.897 4.617 1.00 95.81 81 ASP A C 1
ATOM 628 O O . ASP A 1 81 ? -15.293 -9.536 5.718 1.00 95.81 81 ASP A O 1
ATOM 632 N N . LEU A 1 82 ? -15.249 -9.372 3.479 1.00 95.00 82 LEU A N 1
ATOM 633 C CA . LEU A 1 82 ? -14.241 -8.312 3.447 1.00 95.00 82 LEU A CA 1
ATOM 634 C C . LEU A 1 82 ? -14.811 -6.991 3.972 1.00 95.00 82 LEU A C 1
ATOM 636 O O . LEU A 1 82 ? -14.156 -6.318 4.771 1.00 95.00 82 LEU A O 1
ATOM 640 N N . CYS A 1 83 ? -16.034 -6.633 3.577 1.00 95.31 83 CYS A N 1
ATOM 641 C CA . CYS A 1 83 ? -16.708 -5.436 4.078 1.00 95.31 83 CYS A CA 1
ATOM 642 C C . CYS A 1 83 ? -17.004 -5.535 5.583 1.00 95.31 83 CYS A C 1
ATOM 644 O O . CYS A 1 83 ? -16.750 -4.585 6.329 1.00 95.31 83 CYS A O 1
ATOM 646 N N . ASP A 1 84 ? -17.438 -6.696 6.065 1.00 95.31 84 ASP A N 1
ATOM 647 C CA . ASP A 1 84 ? -17.668 -6.946 7.488 1.00 95.31 84 ASP A CA 1
ATOM 648 C C . ASP A 1 84 ? -16.370 -6.838 8.290 1.00 95.31 84 ASP A C 1
ATOM 650 O O . ASP A 1 84 ? -16.335 -6.213 9.356 1.00 95.31 84 ASP A O 1
ATOM 654 N N . LYS A 1 85 ? -15.264 -7.375 7.758 1.00 96.56 85 LYS A N 1
ATOM 655 C CA . LYS A 1 85 ? -13.939 -7.236 8.370 1.00 96.56 85 LYS A CA 1
ATOM 656 C C . LYS A 1 85 ? -13.524 -5.769 8.481 1.00 96.56 85 LYS A C 1
ATOM 658 O O . LYS A 1 85 ? -13.096 -5.352 9.557 1.00 96.56 85 LYS A O 1
ATOM 663 N N . ILE A 1 86 ? -13.687 -4.979 7.417 1.00 94.69 86 ILE A N 1
ATOM 664 C CA . ILE A 1 86 ? -13.385 -3.538 7.432 1.00 94.69 86 ILE A CA 1
ATOM 665 C C . ILE A 1 86 ? -14.246 -2.823 8.480 1.00 94.69 86 ILE A C 1
ATOM 667 O O . ILE A 1 86 ? -13.719 -2.050 9.282 1.00 94.69 86 ILE A O 1
ATOM 671 N N . THR A 1 87 ? -15.549 -3.109 8.518 1.00 94.88 87 THR A N 1
ATOM 672 C CA . THR A 1 87 ? -16.485 -2.524 9.489 1.00 94.88 87 THR A CA 1
ATOM 673 C C . THR A 1 87 ? -16.061 -2.836 10.921 1.00 94.88 87 THR A C 1
ATOM 675 O O . THR A 1 87 ? -15.968 -1.942 11.766 1.00 94.88 87 THR A O 1
ATOM 678 N N . ARG A 1 88 ? -15.733 -4.102 11.195 1.00 97.19 88 ARG A N 1
ATOM 679 C CA . ARG A 1 88 ? -15.279 -4.555 12.511 1.00 97.19 88 ARG A CA 1
ATOM 680 C C . ARG A 1 88 ? -13.972 -3.887 12.923 1.00 97.19 88 ARG A C 1
ATOM 682 O O . ARG A 1 88 ? -13.857 -3.453 14.066 1.00 97.19 88 ARG A O 1
ATOM 689 N N . SER A 1 89 ? -13.007 -3.786 12.012 1.00 95.94 89 SER A N 1
ATOM 690 C CA . SER A 1 89 ? -11.737 -3.105 12.270 1.00 95.94 89 SER A CA 1
ATOM 691 C C . SER A 1 89 ? -11.943 -1.620 12.567 1.00 95.94 89 SER A C 1
ATOM 693 O O . SER A 1 89 ? -11.380 -1.128 13.539 1.00 95.94 89 SER A O 1
ATOM 695 N N . LYS A 1 90 ? -12.805 -0.921 11.815 1.00 94.00 90 LYS A N 1
ATOM 696 C CA . LYS A 1 90 ? -13.161 0.483 12.094 1.00 94.00 90 LYS A CA 1
ATOM 697 C C . LYS A 1 90 ? -13.772 0.657 13.485 1.00 94.00 90 LYS A C 1
ATOM 699 O O . LYS A 1 90 ? -13.385 1.565 14.212 1.00 94.00 90 LYS A O 1
ATOM 704 N N . ALA A 1 91 ? -14.674 -0.239 13.885 1.00 96.06 91 ALA A N 1
ATOM 705 C CA . ALA A 1 91 ? -15.250 -0.216 15.228 1.00 96.06 91 ALA A CA 1
ATOM 706 C C . ALA A 1 91 ? -14.198 -0.496 16.320 1.00 96.06 91 ALA A C 1
ATOM 708 O O . ALA A 1 91 ? -14.200 0.154 17.360 1.00 96.06 91 ALA A O 1
ATOM 709 N N . GLN A 1 92 ? -13.276 -1.436 16.091 1.00 97.06 92 GLN A N 1
ATOM 710 C CA . GLN A 1 92 ? -12.184 -1.719 17.031 1.00 97.06 92 GLN A CA 1
ATOM 711 C C . GLN A 1 92 ? -11.208 -0.549 17.174 1.00 97.06 92 GLN A C 1
ATOM 713 O O . GLN A 1 92 ? -10.754 -0.290 18.284 1.00 97.06 92 GLN A O 1
ATOM 718 N N . ILE A 1 93 ? -10.919 0.178 16.090 1.00 95.62 93 ILE A N 1
ATOM 719 C CA . ILE A 1 93 ? -10.100 1.396 16.146 1.00 95.62 93 ILE A CA 1
ATOM 720 C C . ILE A 1 93 ? -10.743 2.413 17.090 1.00 95.62 93 ILE A C 1
ATOM 722 O O . ILE A 1 93 ? -10.076 2.853 18.015 1.00 95.62 93 ILE A O 1
ATOM 726 N N . GLN A 1 94 ? -12.045 2.681 16.960 1.00 96.12 94 GLN A N 1
ATOM 727 C CA . GLN A 1 94 ? -12.750 3.605 17.862 1.00 96.12 94 GLN A CA 1
ATOM 728 C C . GLN A 1 94 ? -12.695 3.158 19.330 1.00 96.12 94 GLN A C 1
ATOM 730 O O . GLN A 1 94 ? -12.507 3.971 20.233 1.00 96.12 94 GLN A O 1
ATOM 735 N N . VAL A 1 95 ? -12.825 1.852 19.587 1.00 97.50 95 VAL A N 1
ATOM 736 C CA . VAL A 1 95 ? -12.680 1.297 20.943 1.00 97.50 95 VAL A CA 1
ATOM 737 C C . VAL A 1 95 ? -11.261 1.512 21.479 1.00 97.50 95 VAL A C 1
ATOM 739 O O . VAL A 1 95 ? -11.090 1.886 22.640 1.00 97.50 95 VAL A O 1
ATOM 742 N N . ASN A 1 96 ? -10.242 1.295 20.647 1.00 96.12 96 ASN A N 1
ATOM 743 C CA . ASN A 1 96 ? -8.848 1.506 21.026 1.00 96.12 96 ASN A CA 1
ATOM 744 C C . ASN A 1 96 ? -8.541 2.990 21.254 1.00 96.12 96 ASN A C 1
ATOM 746 O O . ASN A 1 96 ? -7.900 3.312 22.246 1.00 96.12 96 ASN A O 1
ATOM 750 N N . GLU A 1 97 ? -9.032 3.885 20.398 1.00 94.12 97 GLU A N 1
ATOM 751 C CA . GLU A 1 97 ? -8.900 5.340 20.542 1.00 94.12 97 GLU A CA 1
ATOM 752 C C . GLU A 1 97 ? -9.507 5.824 21.859 1.00 94.12 97 GLU A C 1
ATOM 754 O O . GLU A 1 97 ? -8.859 6.557 22.608 1.00 9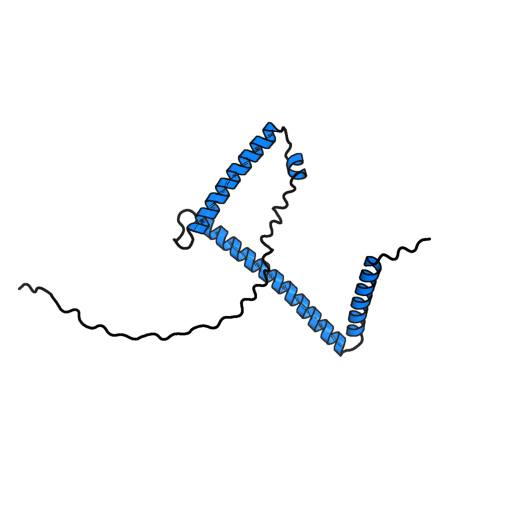4.12 97 GLU A O 1
ATOM 759 N N . GLN A 1 98 ? -10.709 5.348 22.197 1.00 96.69 98 GLN A N 1
ATOM 760 C CA . GLN A 1 98 ? -11.336 5.665 23.478 1.00 96.69 98 GLN A CA 1
ATOM 761 C C . GLN A 1 98 ? -10.488 5.163 24.651 1.00 96.69 98 GLN A C 1
ATOM 763 O O . GLN A 1 98 ? -10.228 5.905 25.595 1.00 96.69 98 GLN A O 1
ATOM 768 N N . ARG A 1 99 ? -9.988 3.925 24.576 1.00 96.69 99 ARG A N 1
ATOM 769 C CA . ARG A 1 99 ? -9.118 3.360 25.613 1.00 96.69 99 ARG A CA 1
ATOM 770 C C . ARG A 1 99 ? -7.808 4.137 25.753 1.00 96.69 99 ARG A C 1
ATOM 772 O O . ARG A 1 99 ? -7.326 4.310 26.869 1.00 96.69 99 ARG A O 1
ATOM 779 N N . ILE A 1 100 ? -7.231 4.602 24.647 1.00 93.44 100 ILE A N 1
ATOM 780 C CA . ILE A 1 100 ? -6.042 5.459 24.648 1.00 93.44 100 ILE A CA 1
ATOM 781 C C . ILE A 1 100 ? -6.365 6.787 25.342 1.00 93.44 100 ILE A C 1
ATOM 783 O O . ILE A 1 100 ? -5.598 7.216 26.198 1.00 93.44 100 ILE A O 1
ATOM 787 N N . ALA A 1 101 ? -7.507 7.413 25.052 1.00 93.38 101 ALA A N 1
ATOM 788 C CA . ALA A 1 101 ? -7.933 8.642 25.725 1.00 93.38 101 ALA A CA 1
ATOM 789 C C . ALA A 1 101 ? -8.132 8.449 27.243 1.00 93.38 101 ALA A C 1
ATOM 791 O O . ALA A 1 101 ? -7.671 9.268 28.044 1.00 93.38 101 ALA A O 1
ATOM 792 N N . ASP A 1 102 ? -8.742 7.338 27.655 1.00 94.75 102 ASP A N 1
ATOM 793 C CA . ASP A 1 102 ? -8.925 6.992 29.069 1.00 94.75 102 ASP A CA 1
ATOM 794 C C . ASP A 1 102 ? -7.572 6.757 29.773 1.00 94.75 102 ASP A C 1
ATOM 796 O O . ASP A 1 102 ? -7.354 7.185 30.910 1.00 94.75 102 ASP A O 1
ATOM 800 N N . LEU A 1 103 ? -6.616 6.112 29.096 1.00 94.12 103 LEU A N 1
ATOM 801 C CA . LEU A 1 103 ? -5.260 5.908 29.618 1.00 94.12 103 LEU A CA 1
ATOM 802 C C . LEU A 1 103 ? -4.471 7.219 29.713 1.00 94.12 103 LEU A C 1
ATOM 804 O O . LEU A 1 103 ? -3.787 7.440 30.711 1.00 94.12 103 LEU A O 1
ATOM 808 N N . LYS A 1 104 ? -4.606 8.117 28.730 1.00 93.38 104 LYS A N 1
ATOM 809 C CA . LYS A 1 104 ? -3.979 9.447 28.760 1.00 93.38 104 LYS A CA 1
ATOM 810 C C . LYS A 1 104 ? -4.471 10.274 29.940 1.00 93.38 104 LYS A C 1
ATOM 812 O O . LYS A 1 104 ? -3.671 10.815 30.697 1.00 93.38 104 LYS A O 1
ATOM 817 N N . THR A 1 105 ? -5.786 10.322 30.139 1.00 93.00 105 THR A N 1
ATOM 818 C CA . THR A 1 105 ? -6.391 11.088 31.238 1.00 93.00 105 THR A CA 1
ATOM 819 C C . THR A 1 105 ? -6.073 10.495 32.611 1.00 93.00 105 THR A C 1
ATOM 821 O O . THR A 1 105 ? -5.722 11.239 33.525 1.00 93.00 105 THR A O 1
ATOM 824 N N . SER A 1 106 ? -6.137 9.169 32.769 1.00 94.12 106 SER A N 1
ATOM 825 C CA . SER A 1 106 ? -5.812 8.500 34.040 1.00 94.12 106 SER A CA 1
ATOM 826 C C . SER A 1 106 ? -4.324 8.553 34.397 1.00 94.12 106 SER A C 1
ATOM 828 O O . SER A 1 106 ? -3.986 8.663 35.575 1.00 94.12 106 SER A O 1
ATOM 830 N N . GLY A 1 107 ? -3.439 8.504 33.399 1.00 91.25 107 GLY A N 1
ATOM 831 C CA . GLY A 1 107 ? -1.993 8.631 33.573 1.00 91.25 107 GLY A CA 1
ATOM 832 C C . GLY A 1 107 ? -1.479 10.072 33.614 1.00 91.25 107 GLY A C 1
ATOM 833 O O . GLY A 1 107 ? -0.293 10.261 33.867 1.00 91.25 107 GLY A O 1
ATOM 834 N N . ASN A 1 108 ? -2.340 11.072 33.373 1.00 92.06 108 ASN A N 1
ATOM 835 C CA . ASN A 1 108 ? -1.952 12.470 33.151 1.00 92.06 108 ASN A CA 1
ATOM 836 C C . ASN A 1 108 ? -0.821 12.608 32.107 1.00 92.06 108 ASN A C 1
ATOM 838 O O . ASN A 1 108 ? 0.106 13.393 32.297 1.00 92.06 108 ASN A O 1
ATOM 842 N N . LEU A 1 109 ? -0.900 11.803 31.042 1.00 91.62 109 LEU A N 1
ATOM 843 C CA . LEU A 1 109 ? 0.075 11.766 29.953 1.00 91.62 109 LEU A CA 1
ATOM 844 C C . LEU A 1 109 ? -0.280 12.820 28.906 1.00 91.62 109 LEU A C 1
ATOM 846 O O . LEU A 1 109 ? -1.448 12.939 28.518 1.00 91.62 109 LEU A O 1
ATOM 850 N N . THR A 1 110 ? 0.717 13.554 28.420 1.00 89.88 110 THR A N 1
ATOM 851 C CA . THR A 1 110 ? 0.547 14.452 27.274 1.00 89.88 110 THR A CA 1
ATOM 852 C C . THR A 1 110 ? 0.613 13.679 25.957 1.00 89.88 110 THR A C 1
ATOM 854 O O . THR A 1 110 ? 1.152 12.573 25.884 1.00 89.88 110 THR A O 1
ATOM 857 N N . ASP A 1 111 ? 0.071 14.263 24.887 1.00 85.00 111 ASP A N 1
ATOM 858 C CA . ASP A 1 111 ? 0.168 13.663 23.551 1.00 85.00 111 ASP A CA 1
ATOM 859 C C . ASP A 1 111 ? 1.636 13.531 23.095 1.00 85.00 111 ASP A C 1
ATOM 861 O O . ASP A 1 111 ? 1.989 12.545 22.45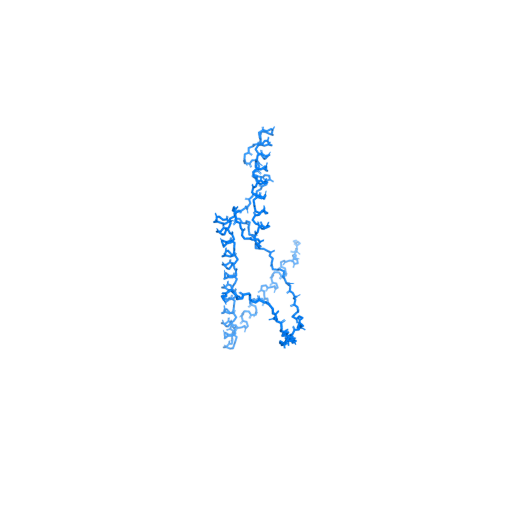8 1.00 85.00 111 ASP A O 1
ATOM 865 N N . GLU A 1 112 ? 2.509 14.459 23.503 1.00 85.50 112 GLU A N 1
ATOM 866 C CA . GLU A 1 112 ? 3.956 14.416 23.240 1.00 85.50 112 GLU A CA 1
ATOM 867 C C . GLU A 1 112 ? 4.632 13.219 23.926 1.00 85.50 112 GLU A C 1
ATOM 869 O O . GLU A 1 112 ? 5.489 12.569 23.332 1.00 85.50 112 GLU A O 1
ATOM 874 N N . GLU A 1 113 ? 4.238 12.892 25.162 1.00 87.56 113 GLU A N 1
ATOM 875 C CA . GLU A 1 113 ? 4.759 11.725 25.884 1.00 87.56 113 GLU A CA 1
ATOM 876 C C . GLU A 1 113 ? 4.316 10.408 25.234 1.00 87.56 113 GLU A C 1
ATOM 878 O O . GLU A 1 113 ? 5.093 9.452 25.186 1.00 87.56 113 GLU A O 1
ATOM 883 N N . VAL A 1 114 ? 3.087 10.355 24.713 1.00 86.88 114 VAL A N 1
ATOM 884 C CA . VAL A 1 114 ? 2.568 9.178 24.001 1.00 86.88 114 VAL A CA 1
ATOM 885 C C . VAL A 1 114 ? 3.258 9.001 22.650 1.00 86.88 114 VAL A C 1
ATOM 887 O O . VAL A 1 114 ? 3.692 7.890 22.351 1.00 86.88 114 VAL A O 1
ATOM 890 N N . GLU A 1 115 ? 3.429 10.077 21.881 1.00 85.69 115 GLU A N 1
ATOM 891 C CA . GLU A 1 115 ? 4.138 10.049 20.594 1.00 85.69 115 GLU A CA 1
ATOM 892 C C . GLU A 1 115 ? 5.619 9.693 20.778 1.00 85.69 115 GLU A C 1
ATOM 894 O O . GLU A 1 115 ? 6.178 8.891 20.041 1.00 85.69 115 GLU A O 1
ATOM 899 N N . GLN A 1 116 ? 6.273 10.209 21.821 1.00 86.88 116 GLN A N 1
ATOM 900 C CA . GLN A 1 116 ? 7.664 9.864 22.116 1.00 86.88 116 GLN A CA 1
ATOM 901 C C . GLN A 1 116 ? 7.832 8.395 22.541 1.00 86.88 116 GLN A C 1
ATOM 903 O O . GLN A 1 116 ? 8.885 7.798 22.292 1.00 86.88 116 GLN A O 1
ATOM 908 N N . ALA A 1 117 ? 6.826 7.820 23.209 1.00 85.38 117 ALA A N 1
ATOM 909 C CA . ALA A 1 117 ? 6.823 6.424 23.646 1.00 85.38 117 ALA A CA 1
ATOM 910 C C . ALA A 1 117 ? 6.458 5.446 22.519 1.00 85.38 117 ALA A C 1
ATOM 912 O O . ALA A 1 117 ? 6.922 4.304 22.519 1.00 85.38 117 ALA A O 1
ATOM 913 N N . CYS A 1 118 ? 5.628 5.881 21.574 1.00 78.50 118 CYS A N 1
ATOM 914 C CA . CYS A 1 118 ? 5.236 5.120 20.401 1.00 78.50 118 CYS A CA 1
ATOM 915 C C . CYS A 1 118 ? 5.180 6.079 19.205 1.00 78.50 118 CYS A C 1
ATOM 917 O O . CYS A 1 118 ? 4.094 6.559 18.889 1.00 78.50 118 CYS A O 1
ATOM 919 N N . PRO A 1 119 ? 6.330 6.370 18.565 1.00 76.50 119 PRO A N 1
ATOM 920 C CA . PRO A 1 119 ? 6.344 7.192 17.366 1.00 76.50 119 PRO A CA 1
ATOM 921 C C . PRO A 1 119 ? 5.556 6.451 16.298 1.00 76.50 119 PRO A C 1
ATOM 923 O O . PRO A 1 119 ? 5.850 5.293 15.976 1.00 76.50 119 PRO A O 1
ATOM 926 N N . THR A 1 120 ? 4.491 7.080 15.827 1.00 66.44 120 THR A N 1
ATOM 927 C CA . THR A 1 120 ? 3.587 6.474 14.867 1.00 66.44 120 THR A CA 1
ATOM 928 C C . THR A 1 120 ? 3.837 7.037 13.479 1.00 66.44 120 THR A C 1
ATOM 930 O O . THR A 1 120 ? 3.156 7.948 13.023 1.00 66.44 120 THR A O 1
ATOM 933 N N . ASP A 1 121 ? 4.767 6.420 12.752 1.00 57.06 121 ASP A N 1
ATOM 934 C CA . ASP A 1 121 ? 4.992 6.688 11.326 1.00 57.06 121 ASP A CA 1
ATOM 935 C C . ASP A 1 121 ? 3.880 6.032 10.471 1.00 57.06 121 ASP A C 1
ATOM 937 O O . ASP A 1 121 ? 4.137 5.268 9.545 1.00 57.06 121 ASP A O 1
ATOM 941 N N . PHE A 1 122 ? 2.601 6.269 10.798 1.00 52.41 122 PHE A N 1
ATOM 942 C CA . PHE A 1 122 ? 1.468 5.734 10.021 1.00 52.41 122 PHE A CA 1
ATOM 943 C C . PHE A 1 122 ? 1.320 6.404 8.650 1.00 52.41 122 PHE A C 1
ATOM 945 O O . PHE A 1 122 ? 0.610 5.874 7.795 1.00 52.41 122 PHE A O 1
ATOM 952 N N . GLU A 1 123 ? 1.985 7.540 8.423 1.00 50.31 123 GLU A N 1
ATOM 953 C CA . GLU A 1 123 ? 2.104 8.142 7.090 1.00 50.31 123 GLU A CA 1
ATOM 954 C C . GLU A 1 123 ? 2.951 7.260 6.149 1.00 50.31 123 GLU A C 1
ATOM 956 O O . GLU A 1 123 ? 2.656 7.208 4.955 1.00 50.31 123 GLU A O 1
ATOM 961 N N . ASP A 1 124 ? 3.874 6.468 6.716 1.00 44.22 124 ASP A N 1
ATOM 962 C CA . ASP A 1 124 ? 4.689 5.434 6.065 1.00 44.22 124 ASP A CA 1
ATOM 963 C C . ASP A 1 124 ? 4.234 4.017 6.459 1.00 44.22 124 ASP A C 1
ATOM 965 O O . ASP A 1 124 ? 5.019 3.066 6.426 1.00 44.22 124 ASP A O 1
ATOM 969 N N . ALA A 1 125 ? 2.953 3.822 6.813 1.00 46.25 125 ALA A N 1
ATOM 970 C CA . ALA A 1 125 ? 2.352 2.487 6.820 1.00 46.25 125 ALA A CA 1
ATOM 971 C C . ALA A 1 125 ? 2.192 1.993 5.372 1.00 46.25 125 ALA A C 1
ATOM 973 O O . ALA A 1 125 ? 1.096 1.755 4.858 1.00 46.25 125 ALA A O 1
ATOM 974 N N . ASP A 1 126 ? 3.337 1.853 4.721 1.00 49.56 126 ASP A N 1
ATOM 975 C CA . ASP A 1 126 ? 3.606 1.040 3.574 1.00 49.56 126 ASP A CA 1
ATOM 976 C C . ASP A 1 126 ? 3.046 -0.347 3.876 1.00 49.56 126 ASP A C 1
ATOM 978 O O . ASP A 1 126 ? 3.657 -1.205 4.514 1.00 49.56 126 ASP A O 1
ATOM 982 N N . TRP A 1 127 ? 1.887 -0.632 3.298 1.00 51.19 127 TRP A N 1
ATOM 983 C CA . TRP A 1 127 ? 1.470 -1.996 2.972 1.00 51.19 127 TRP A CA 1
ATOM 984 C C . TRP A 1 127 ? 2.440 -2.666 1.956 1.00 51.19 127 TRP A C 1
ATOM 986 O O . TRP A 1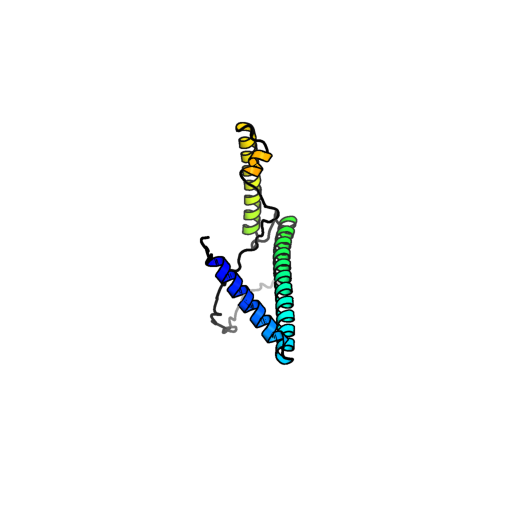 127 ? 2.065 -3.582 1.225 1.00 51.19 127 TRP A O 1
ATOM 996 N N . GLU A 1 128 ? 3.689 -2.203 1.883 1.00 45.75 128 GLU A N 1
ATOM 997 C CA . GLU A 1 128 ? 4.744 -2.478 0.917 1.00 45.75 128 GLU A CA 1
ATOM 998 C C . GLU A 1 128 ? 5.815 -3.377 1.557 1.00 45.75 128 GLU A C 1
ATOM 1000 O O . GLU A 1 128 ? 6.973 -3.013 1.690 1.00 45.75 128 GLU A O 1
ATOM 1005 N N . PHE A 1 129 ? 5.441 -4.596 1.961 1.00 40.47 129 PHE A N 1
ATOM 1006 C CA . PHE A 1 129 ? 6.410 -5.696 2.063 1.00 40.47 129 PHE A CA 1
ATOM 1007 C C . PHE A 1 129 ? 5.724 -7.066 2.001 1.00 40.47 129 PHE A C 1
ATOM 1009 O O . PHE A 1 129 ? 5.643 -7.806 2.979 1.00 40.47 129 PHE A O 1
ATOM 1016 N N . VAL A 1 130 ? 5.231 -7.426 0.816 1.00 39.00 130 VAL A N 1
ATOM 1017 C CA . VAL A 1 130 ? 5.036 -8.837 0.449 1.00 39.00 130 VAL A CA 1
ATOM 1018 C C . VAL A 1 130 ? 5.636 -9.057 -0.938 1.00 39.00 130 VAL A C 1
ATOM 1020 O O . VAL A 1 130 ? 4.941 -9.411 -1.882 1.00 39.00 130 VAL A O 1
ATOM 1023 N N . ASP A 1 131 ? 6.949 -8.852 -1.064 1.00 41.44 131 ASP A N 1
ATOM 1024 C CA . ASP A 1 131 ? 7.722 -9.619 -2.046 1.00 41.44 131 ASP A CA 1
ATOM 1025 C C . ASP A 1 131 ? 8.090 -10.958 -1.394 1.00 41.44 131 ASP A C 1
ATOM 1027 O O . ASP A 1 131 ? 9.219 -11.214 -0.976 1.00 41.44 131 ASP A O 1
ATOM 1031 N N . GLN A 1 132 ? 7.076 -11.808 -1.214 1.00 35.69 132 GLN A N 1
ATOM 1032 C CA . GLN A 1 132 ? 7.339 -13.231 -1.103 1.00 35.69 132 GLN A CA 1
ATOM 1033 C C . GLN A 1 132 ? 7.476 -13.751 -2.522 1.00 35.69 132 GLN A C 1
ATOM 1035 O O . GLN A 1 132 ? 6.501 -13.914 -3.252 1.00 35.69 132 GLN A O 1
ATOM 1040 N N . THR A 1 133 ? 8.730 -14.021 -2.860 1.00 42.28 133 THR A N 1
ATOM 1041 C CA . THR A 1 133 ? 9.173 -15.099 -3.738 1.00 42.28 133 THR A CA 1
ATOM 1042 C C . THR A 1 133 ? 8.305 -16.354 -3.566 1.00 42.28 133 THR A C 1
ATOM 1044 O O . THR A 1 133 ? 8.672 -17.317 -2.901 1.00 42.28 133 THR A O 1
ATOM 1047 N N . LEU A 1 134 ? 7.134 -16.370 -4.197 1.00 33.97 134 LEU A N 1
ATOM 1048 C CA . LEU A 1 134 ? 6.366 -17.578 -4.439 1.00 33.97 134 LEU A CA 1
ATOM 1049 C C . LEU A 1 134 ? 6.777 -18.097 -5.807 1.00 33.97 134 LEU A C 1
ATOM 1051 O O . LEU A 1 134 ? 6.165 -17.834 -6.841 1.00 33.97 134 LEU A O 1
ATOM 1055 N N . ALA A 1 135 ? 7.855 -18.875 -5.760 1.00 39.56 135 ALA A N 1
ATOM 1056 C CA . ALA A 1 135 ? 7.970 -20.061 -6.578 1.00 39.56 135 ALA A CA 1
ATOM 1057 C C . ALA A 1 135 ? 6.656 -20.851 -6.455 1.00 39.56 135 ALA A C 1
ATOM 1059 O O . ALA A 1 135 ? 6.449 -21.597 -5.502 1.00 39.56 135 ALA A O 1
ATOM 1060 N N . HIS A 1 136 ? 5.747 -20.656 -7.403 1.00 31.94 136 HIS A N 1
ATOM 1061 C CA . HIS A 1 136 ? 4.758 -21.662 -7.736 1.00 31.94 136 HIS A CA 1
ATOM 1062 C C . HIS A 1 136 ? 5.021 -22.046 -9.181 1.00 31.94 136 HIS A C 1
ATOM 1064 O O . HIS A 1 136 ? 4.552 -21.418 -10.131 1.00 31.94 136 HIS A O 1
ATOM 1070 N N . GLU A 1 137 ? 5.867 -23.064 -9.306 1.00 29.98 137 GLU A N 1
ATOM 1071 C CA . GLU A 1 137 ? 5.946 -23.918 -10.475 1.00 29.98 137 GLU A CA 1
ATOM 1072 C C . GLU A 1 137 ? 4.524 -24.147 -10.994 1.00 29.98 137 GLU A C 1
ATOM 1074 O O . GLU A 1 137 ? 3.625 -24.573 -10.265 1.00 29.98 137 GLU A O 1
ATOM 1079 N N . ALA A 1 138 ? 4.302 -23.778 -12.251 1.00 31.86 138 ALA A N 1
ATOM 1080 C CA . ALA A 1 138 ? 3.064 -24.046 -12.947 1.00 31.86 138 ALA A CA 1
ATOM 1081 C C . ALA A 1 138 ? 2.871 -25.568 -13.020 1.00 31.86 138 ALA A C 1
ATOM 1083 O O . ALA A 1 138 ? 3.389 -26.237 -13.913 1.00 31.86 138 ALA A O 1
ATOM 1084 N N . SER A 1 139 ? 2.130 -26.116 -12.057 1.00 31.64 139 SER A N 1
ATOM 1085 C CA . SER A 1 139 ? 1.528 -27.438 -12.153 1.00 31.64 139 SER A CA 1
ATOM 1086 C C . SER A 1 139 ? 0.468 -27.387 -13.249 1.00 31.64 139 SER A C 1
ATOM 1088 O O . SER A 1 139 ? -0.679 -27.009 -13.019 1.00 31.64 139 SER A O 1
ATOM 1090 N N . VAL A 1 140 ? 0.883 -27.760 -14.455 1.00 35.94 140 VAL A N 1
ATOM 1091 C CA . VAL A 1 140 ? 0.008 -28.096 -15.577 1.00 35.94 140 VAL A CA 1
ATOM 1092 C C . VAL A 1 140 ? -0.765 -29.367 -15.223 1.00 35.94 140 VAL A C 1
ATOM 1094 O O . VAL A 1 140 ? -0.194 -30.453 -15.182 1.00 35.94 140 VAL A O 1
ATOM 1097 N N . ALA A 1 141 ? -2.059 -29.220 -14.955 1.00 29.97 141 ALA A N 1
ATOM 1098 C CA . ALA A 1 141 ? -3.068 -30.278 -14.878 1.00 29.97 141 ALA A CA 1
ATOM 1099 C C . ALA A 1 141 ? -4.435 -29.570 -14.758 1.00 29.97 141 ALA A C 1
ATOM 1101 O O . ALA A 1 141 ? -4.602 -28.789 -13.832 1.00 29.97 141 ALA A O 1
ATOM 1102 N N . GLN A 1 142 ? -5.456 -29.713 -15.602 1.00 29.27 142 GLN A N 1
ATOM 1103 C CA . GLN A 1 142 ? -5.777 -30.588 -16.730 1.00 29.27 142 GLN A CA 1
ATOM 1104 C C . GLN A 1 142 ? -6.824 -29.843 -17.591 1.00 29.27 142 GLN A C 1
ATOM 1106 O O . GLN A 1 142 ? -7.756 -29.264 -17.035 1.00 29.27 142 GLN A O 1
ATOM 1111 N N . GLU A 1 143 ? -6.691 -29.874 -18.920 1.00 32.06 143 GLU A N 1
ATOM 1112 C CA . GLU A 1 143 ? -7.795 -29.595 -19.851 1.00 32.06 143 GLU A CA 1
ATOM 1113 C C . GLU A 1 143 ? -8.626 -30.880 -20.045 1.00 32.06 143 GLU A C 1
ATOM 1115 O O . GLU A 1 143 ? -8.059 -31.929 -20.337 1.00 32.06 143 GLU A O 1
ATOM 1120 N N . GLU A 1 144 ? -9.936 -30.748 -19.795 1.00 35.06 144 GLU A N 1
ATOM 1121 C CA . GLU A 1 144 ? -11.147 -31.374 -20.378 1.00 35.06 144 GLU A CA 1
ATOM 1122 C C . GLU A 1 144 ? -11.133 -32.794 -21.021 1.00 35.06 144 GLU A C 1
ATOM 1124 O O . GLU A 1 144 ? -10.156 -33.257 -21.604 1.00 35.06 144 GLU A O 1
ATOM 1129 N N . PRO A 1 145 ? -12.283 -33.506 -20.977 1.00 34.22 145 PRO A N 1
ATOM 1130 C CA . PRO A 1 145 ? -13.289 -33.294 -22.025 1.00 34.22 145 PRO A CA 1
ATOM 1131 C C . PRO A 1 145 ? -14.724 -33.114 -21.507 1.00 34.22 145 PRO A C 1
ATOM 1133 O O . PRO A 1 145 ? -15.222 -33.872 -20.672 1.00 34.22 145 PRO A O 1
ATOM 1136 N N . VAL A 1 146 ? -15.395 -32.135 -22.114 1.00 34.00 146 VAL A N 1
ATOM 1137 C CA . VAL A 1 146 ? -16.850 -31.974 -22.222 1.00 34.00 146 VAL A CA 1
ATOM 1138 C C . VAL A 1 146 ? -17.500 -33.277 -22.704 1.00 34.00 146 VAL A C 1
ATOM 1140 O O . VAL A 1 146 ? -17.063 -33.858 -23.699 1.00 34.00 146 VAL A O 1
ATOM 1143 N N . GLN A 1 147 ? -18.567 -33.719 -22.029 1.00 33.50 147 GLN A N 1
ATOM 1144 C CA . GLN A 1 147 ? -19.515 -34.689 -22.582 1.00 33.50 147 GLN A CA 1
ATOM 1145 C C . GLN A 1 147 ? -20.794 -33.974 -23.019 1.00 33.50 147 GLN A C 1
ATOM 1147 O O . GLN A 1 147 ? -21.451 -33.284 -22.242 1.00 33.50 147 GLN A O 1
ATOM 1152 N N . GLU A 1 148 ? -21.057 -34.152 -24.307 1.00 33.41 148 GLU A N 1
ATOM 1153 C CA . GLU A 1 148 ? -22.174 -33.699 -25.124 1.00 33.41 148 GLU A CA 1
ATOM 1154 C C . GLU A 1 148 ? -23.486 -34.437 -24.784 1.00 33.41 148 GLU A C 1
ATOM 1156 O O . GLU A 1 148 ? -23.494 -35.512 -24.185 1.00 33.41 148 GLU A O 1
ATOM 1161 N N . GLU A 1 149 ? -24.587 -33.790 -25.156 1.00 32.78 149 GLU A N 1
ATOM 1162 C CA . GLU A 1 149 ? -26.000 -34.048 -24.870 1.00 32.78 149 GLU A CA 1
ATOM 1163 C C . GLU A 1 149 ? -26.504 -35.494 -25.032 1.00 32.78 149 GLU A C 1
ATOM 1165 O O . GLU A 1 149 ? -26.198 -36.172 -26.008 1.00 32.78 149 GLU A O 1
ATOM 1170 N N . ALA A 1 150 ? -27.432 -35.894 -24.149 1.00 32.94 150 ALA A N 1
ATOM 1171 C CA . ALA A 1 150 ? -28.739 -36.451 -24.534 1.00 32.94 150 ALA A CA 1
ATOM 1172 C C . ALA A 1 150 ? -29.582 -36.777 -23.288 1.00 32.94 150 ALA A C 1
ATOM 1174 O O . ALA A 1 150 ? -29.301 -37.744 -22.588 1.00 32.94 150 ALA A O 1
ATOM 1175 N N . THR A 1 151 ? -30.677 -36.048 -23.053 1.00 31.86 151 THR A N 1
ATOM 1176 C CA . THR A 1 151 ? -31.892 -36.666 -22.489 1.00 31.86 151 THR A CA 1
ATOM 1177 C C . THR A 1 151 ? -33.118 -36.091 -23.184 1.00 31.86 151 THR A C 1
ATOM 1179 O O . THR A 1 151 ? -33.371 -34.889 -23.177 1.00 31.86 151 THR A O 1
ATOM 1182 N N . ALA A 1 152 ? -33.817 -36.992 -23.864 1.00 34.41 152 ALA A N 1
ATOM 1183 C CA . ALA A 1 152 ? -35.103 -36.787 -24.493 1.00 34.41 152 ALA A CA 1
ATOM 1184 C C . ALA A 1 152 ? -36.242 -36.967 -23.471 1.00 34.41 152 ALA A C 1
ATOM 1186 O O . ALA A 1 152 ? -36.046 -37.564 -22.416 1.00 34.41 152 ALA A O 1
ATOM 1187 N N . GLU A 1 153 ? -37.426 -36.515 -23.890 1.00 37.44 153 GLU A N 1
ATOM 1188 C CA . GLU A 1 153 ? -38.765 -36.829 -23.367 1.00 37.44 153 GLU A CA 1
ATOM 1189 C C . GLU A 1 153 ? -39.247 -36.073 -22.117 1.00 37.44 153 GLU A C 1
ATOM 1191 O O . GLU A 1 153 ? -39.076 -36.489 -20.976 1.00 37.44 153 GLU A O 1
ATOM 1196 N N . VAL A 1 154 ? -40.010 -35.002 -22.372 1.00 36.75 154 VAL A N 1
ATOM 1197 C CA . VAL A 1 154 ? -41.179 -34.650 -21.554 1.00 36.75 154 VAL A CA 1
ATOM 1198 C C . VAL A 1 154 ? -42.404 -34.733 -22.465 1.00 36.75 154 VAL A C 1
ATOM 1200 O O . VAL A 1 154 ? -42.645 -33.858 -23.297 1.00 36.75 154 VAL A O 1
ATOM 1203 N N . SER A 1 155 ? -43.134 -35.836 -22.339 1.00 36.91 155 SER A N 1
ATOM 1204 C CA . SER A 1 155 ? -44.523 -35.990 -22.765 1.00 36.91 155 SER A CA 1
ATOM 1205 C C . SER A 1 155 ? -45.461 -35.656 -21.601 1.00 36.91 155 SER A C 1
ATOM 1207 O O . SER A 1 155 ? -45.055 -35.782 -20.450 1.00 36.91 155 SER A O 1
ATOM 1209 N N . GLU A 1 156 ? -46.713 -35.325 -21.949 1.00 37.56 156 GLU A N 1
ATOM 1210 C CA . GLU A 1 156 ? -47.883 -35.077 -21.078 1.00 37.56 156 GLU A CA 1
ATOM 1211 C C . GLU A 1 156 ? -47.941 -33.651 -20.488 1.00 37.56 156 GLU A C 1
ATOM 1213 O O . GLU A 1 156 ? -46.968 -33.123 -19.972 1.00 37.56 156 GLU A O 1
ATOM 1218 N N . GLU A 1 157 ? -49.033 -32.889 -20.539 1.00 38.69 157 GLU A N 1
ATOM 1219 C CA . GLU A 1 157 ? -50.423 -33.121 -20.930 1.00 38.69 157 GLU A CA 1
ATOM 1220 C C . GLU A 1 157 ? -51.044 -31.720 -21.066 1.00 38.69 157 GLU A C 1
ATOM 1222 O O . GLU A 1 157 ? -50.899 -30.891 -20.163 1.00 38.69 157 GLU A O 1
ATOM 1227 N N . LYS A 1 158 ? -51.692 -31.403 -22.192 1.00 41.31 158 LYS A N 1
ATOM 1228 C CA . LYS A 1 158 ? -52.469 -30.166 -22.325 1.00 41.31 158 LYS A CA 1
ATOM 1229 C C . LYS A 1 158 ? -53.923 -30.547 -22.543 1.00 41.31 158 LYS A C 1
ATOM 1231 O O . LYS A 1 158 ? -54.271 -31.176 -23.536 1.00 41.31 158 LYS A O 1
ATOM 1236 N N . THR A 1 159 ? -54.732 -30.201 -21.556 1.00 41.50 159 THR A N 1
ATOM 1237 C CA . THR A 1 159 ? -56.185 -30.270 -21.563 1.00 41.50 159 THR A CA 1
ATOM 1238 C C . THR A 1 159 ? -56.735 -29.280 -22.588 1.00 41.50 159 THR A C 1
ATOM 1240 O O . THR A 1 159 ? -56.565 -28.072 -22.434 1.00 41.50 159 THR A O 1
ATOM 1243 N N . ASP A 1 160 ? -57.400 -29.787 -23.625 1.00 44.78 160 ASP A N 1
ATOM 1244 C CA . ASP A 1 160 ? -58.231 -28.971 -24.507 1.00 44.78 160 ASP A CA 1
ATOM 1245 C C . ASP A 1 160 ? -59.688 -29.059 -24.047 1.00 44.78 160 ASP A C 1
ATOM 1247 O O . ASP A 1 160 ? -60.281 -30.135 -23.934 1.00 44.78 160 ASP A O 1
ATOM 1251 N N . ALA A 1 161 ? -60.234 -27.887 -23.749 1.00 45.78 161 ALA A N 1
ATOM 1252 C CA . ALA A 1 161 ? -61.654 -27.623 -23.683 1.00 45.78 161 ALA A CA 1
ATOM 1253 C C . ALA A 1 161 ? -62.067 -27.051 -25.042 1.00 45.78 161 ALA A C 1
ATOM 1255 O O . ALA A 1 161 ? -61.600 -25.967 -25.372 1.00 45.78 161 ALA A O 1
ATOM 1256 N N . GLU A 1 162 ? -62.887 -27.780 -25.804 1.00 41.09 162 GLU A N 1
ATOM 1257 C CA . GLU A 1 162 ? -64.133 -27.313 -26.452 1.00 41.09 162 GLU A CA 1
ATOM 1258 C C . GLU A 1 162 ? -64.867 -28.483 -27.128 1.00 41.09 162 GLU A C 1
ATOM 1260 O O . GLU A 1 162 ? -64.197 -29.316 -27.782 1.00 41.09 162 GLU A O 1
#

pLDDT: mean 73.58, std 23.37, range [29.27, 97.5]

Radius of gyration: 32.1 Å; chains: 1; bounding box: 114×51×61 Å

Sequence (162 aa):
MNINIDFDDLKERALDLAQSGVAKALELTDTGVAKAKELAEISKLKVLNLREQDAIRRAYMDLGRLYYAERGSAPEAAYSDLCDKITRSKAQIQVNEQRIADLKTSGNLTDEEVEQACPTDFEDADWEFVDQTLAHEASVAQEEPVQEEATAEVSEEKTDAE